Protein AF-A0A0C4ENL3-F1 (afdb_monomer_lite)

pLDDT: mean 85.15, std 11.52, range [49.56, 97.94]

InterPro domains:
  IPR012576 NADH dehydrogenase [ubiquinone] 1 beta subcomplex subunit 3 [PF08122] (10-58)
  IPR012576 NADH dehydrogenase [ubiquinone] 1 beta subcomplex subunit 3 [PTHR15082] (8-59)

Organism: Puccinia triticina (isolate 1-1 / race 1 (BBBD)) (NCBI:txid630390)

Structure (mmCIF, N/CA/C/O backbone):
data_AF-A0A0C4ENL3-F1
#
_entry.id   AF-A0A0C4ENL3-F1
#
loop_
_atom_site.group_PDB
_atom_site.id
_atom_site.type_symbol
_atom_site.label_atom_id
_atom_site.label_alt_id
_atom_site.label_comp_id
_atom_site.label_asym_id
_atom_site.label_entity_id
_atom_site.label_seq_id
_atom_site.pdbx_PDB_ins_code
_atom_site.Cartn_x
_atom_site.Cartn_y
_atom_site.Cartn_z
_atom_site.occupancy
_atom_site.B_iso_or_equiv
_atom_site.auth_seq_id
_atom_site.auth_comp_id
_atom_site.auth_asym_id
_atom_site.auth_atom_id
_atom_site.pdbx_PDB_model_num
ATOM 1 N N . MET A 1 1 ? 27.063 -16.706 -16.244 1.00 51.34 1 MET A N 1
ATOM 2 C CA . MET A 1 1 ? 27.962 -16.885 -17.402 1.00 51.34 1 MET A CA 1
ATOM 3 C C . MET A 1 1 ? 27.336 -17.978 -18.253 1.00 51.34 1 MET A C 1
ATOM 5 O O . MET A 1 1 ? 27.084 -19.039 -17.703 1.00 51.34 1 MET A O 1
ATOM 9 N N . GLY A 1 2 ? 26.933 -17.678 -19.492 1.00 62.28 2 GLY A N 1
ATOM 10 C CA . GLY A 1 2 ? 26.297 -18.660 -20.388 1.00 62.28 2 GLY A CA 1
ATOM 11 C C . GLY A 1 2 ? 27.287 -19.737 -20.837 1.00 62.28 2 GLY A C 1
ATOM 12 O O . GLY A 1 2 ? 28.496 -19.500 -20.803 1.00 62.28 2 GLY A O 1
ATOM 13 N N . ALA A 1 3 ? 26.782 -20.917 -21.199 1.00 68.00 3 ALA A N 1
ATOM 14 C CA . ALA A 1 3 ? 27.587 -22.061 -21.615 1.00 68.00 3 ALA A CA 1
ATOM 15 C C . ALA A 1 3 ? 28.426 -21.748 -22.878 1.00 68.00 3 ALA A C 1
ATOM 17 O O . ALA A 1 3 ? 28.000 -20.953 -23.718 1.00 68.00 3 ALA A O 1
ATOM 18 N N . PRO A 1 4 ? 29.615 -22.361 -23.044 1.00 71.50 4 PRO A N 1
ATOM 19 C CA . PRO A 1 4 ? 30.604 -21.959 -24.051 1.00 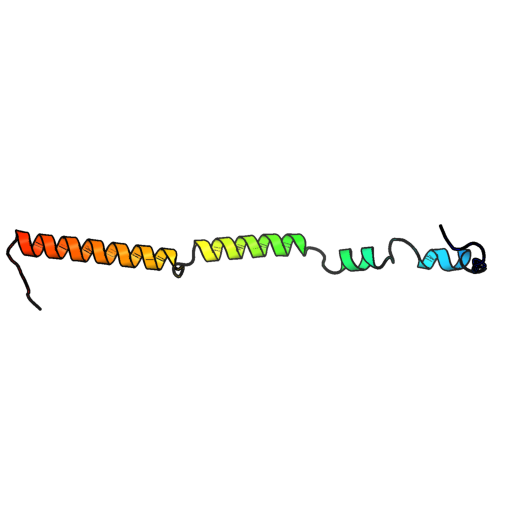71.50 4 PRO A CA 1
ATOM 20 C C . PRO A 1 4 ? 30.227 -22.227 -25.524 1.00 71.50 4 PRO A C 1
ATOM 22 O O . PRO A 1 4 ? 31.030 -21.913 -26.398 1.00 71.50 4 PRO A O 1
ATOM 25 N N . ASN A 1 5 ? 29.047 -22.781 -25.834 1.00 65.81 5 ASN A N 1
ATOM 26 C CA . ASN A 1 5 ? 28.660 -23.152 -27.204 1.00 65.81 5 ASN A CA 1
ATOM 27 C C . ASN A 1 5 ? 27.284 -22.637 -27.673 1.00 65.81 5 ASN A C 1
ATOM 29 O O . ASN A 1 5 ? 26.813 -23.052 -28.731 1.00 65.81 5 ASN A O 1
ATOM 33 N N . GLU A 1 6 ? 26.643 -21.721 -26.946 1.00 70.94 6 GLU A N 1
ATOM 34 C CA . GLU A 1 6 ? 25.392 -21.112 -27.405 1.00 70.94 6 GLU A CA 1
ATOM 35 C C . GLU A 1 6 ? 25.686 -19.949 -28.365 1.00 70.94 6 GLU A C 1
ATOM 37 O O . GLU A 1 6 ? 26.199 -18.897 -27.974 1.00 70.94 6 GLU A O 1
ATOM 42 N N . THR A 1 7 ? 25.354 -20.109 -29.648 1.00 71.81 7 THR A N 1
ATOM 43 C CA . THR A 1 7 ? 25.383 -18.998 -30.605 1.00 71.81 7 THR A CA 1
ATOM 44 C C . THR A 1 7 ? 24.322 -17.975 -30.206 1.00 71.81 7 THR A C 1
ATOM 46 O O . THR A 1 7 ? 23.125 -18.223 -30.355 1.00 71.81 7 THR A O 1
ATOM 49 N N . ILE A 1 8 ? 24.746 -16.814 -29.700 1.00 76.44 8 ILE A N 1
ATOM 50 C CA . ILE A 1 8 ? 23.841 -15.710 -29.368 1.00 76.44 8 ILE A CA 1
ATOM 51 C C . ILE A 1 8 ? 23.212 -15.200 -30.668 1.00 76.44 8 ILE A C 1
ATOM 53 O O . ILE A 1 8 ? 23.838 -14.450 -31.421 1.00 76.44 8 ILE A O 1
ATOM 57 N N . TYR A 1 9 ? 21.967 -15.595 -30.934 1.00 84.06 9 TYR A N 1
ATOM 58 C CA . TYR A 1 9 ? 21.197 -15.047 -32.045 1.00 84.06 9 TYR A CA 1
ATOM 59 C C . TYR A 1 9 ? 20.955 -13.551 -31.804 1.00 84.06 9 TYR A C 1
ATOM 61 O O . TYR A 1 9 ? 20.280 -13.154 -30.851 1.00 84.06 9 TYR A O 1
ATOM 69 N N . ARG A 1 10 ? 21.535 -12.706 -32.662 1.00 83.69 10 ARG A N 1
ATOM 70 C CA . ARG A 1 10 ? 21.293 -11.260 -32.670 1.00 83.69 10 ARG A CA 1
ATOM 71 C C . ARG A 1 10 ? 20.250 -10.948 -33.727 1.00 83.69 10 ARG A C 1
ATOM 73 O O . ARG A 1 10 ? 20.533 -11.026 -34.916 1.00 83.69 10 ARG A O 1
ATOM 80 N N . ASP A 1 11 ? 19.065 -10.563 -33.277 1.00 90.56 11 ASP A N 1
ATOM 81 C CA . ASP A 1 11 ? 18.001 -10.115 -34.167 1.00 90.56 11 ASP A CA 1
ATOM 82 C C . ASP A 1 11 ? 18.442 -8.861 -34.966 1.00 90.56 11 ASP A C 1
ATOM 84 O O . ASP A 1 11 ? 18.745 -7.826 -34.354 1.00 90.56 11 ASP A O 1
ATOM 88 N N . PRO A 1 12 ? 18.476 -8.916 -36.316 1.00 91.81 12 PRO A N 1
ATOM 89 C CA . PRO A 1 12 ? 18.885 -7.788 -37.157 1.00 91.81 12 PRO A CA 1
ATOM 90 C C . PRO A 1 12 ? 17.919 -6.595 -37.081 1.00 91.81 12 PRO A C 1
ATOM 92 O O . PRO A 1 12 ? 18.311 -5.467 -37.394 1.00 91.81 12 PRO A O 1
ATOM 95 N N . TRP A 1 13 ? 16.680 -6.803 -36.624 1.00 93.38 13 TRP A N 1
ATOM 96 C CA . TRP A 1 13 ? 15.664 -5.756 -36.497 1.00 93.38 13 TRP A CA 1
ATOM 97 C C . TRP A 1 13 ? 15.557 -5.172 -35.088 1.00 93.38 13 TRP A C 1
ATOM 99 O O . TRP A 1 13 ? 14.803 -4.217 -34.890 1.00 93.38 13 TRP A O 1
ATOM 109 N N . ALA A 1 14 ? 16.362 -5.637 -34.129 1.00 90.94 14 ALA A N 1
ATOM 110 C CA . ALA A 1 14 ? 16.279 -5.205 -32.733 1.00 90.94 14 ALA A CA 1
ATOM 111 C C . ALA A 1 14 ? 16.378 -3.677 -32.565 1.00 90.94 14 ALA A C 1
ATOM 113 O O . ALA A 1 14 ? 15.671 -3.093 -31.745 1.00 90.94 14 ALA A O 1
ATOM 114 N N . LYS A 1 15 ? 17.209 -3.003 -33.377 1.00 89.81 15 LYS A N 1
ATOM 115 C CA . LYS A 1 15 ? 17.313 -1.529 -33.389 1.00 89.81 15 LYS A CA 1
ATOM 116 C C . LYS A 1 15 ? 16.031 -0.857 -33.886 1.00 89.81 15 LYS A C 1
ATOM 118 O O . LYS A 1 15 ? 15.641 0.176 -33.353 1.00 89.81 15 LYS A O 1
ATOM 123 N N . ARG A 1 16 ? 15.369 -1.445 -34.887 1.00 91.69 16 ARG A N 1
ATOM 124 C CA . ARG A 1 16 ? 14.098 -0.953 -35.433 1.00 91.69 16 ARG A CA 1
ATOM 125 C C . ARG A 1 16 ? 12.948 -1.190 -34.458 1.00 91.69 16 ARG A C 1
ATOM 127 O O . ARG A 1 16 ? 12.069 -0.346 -34.370 1.00 91.69 16 ARG A O 1
ATOM 134 N N . GLU A 1 17 ? 12.945 -2.297 -33.722 1.00 92.44 17 GLU A N 1
ATOM 135 C CA . GLU A 1 17 ? 11.890 -2.607 -32.745 1.00 92.44 17 GLU A CA 1
ATOM 136 C C . GLU A 1 17 ? 12.122 -1.988 -31.359 1.00 92.44 17 GLU A C 1
ATOM 138 O O . GLU A 1 17 ? 11.250 -2.062 -30.490 1.00 92.44 17 GLU A O 1
ATOM 143 N N . ALA A 1 18 ? 13.268 -1.335 -31.147 1.00 91.50 18 ALA A N 1
ATOM 144 C CA . ALA A 1 18 ? 13.635 -0.741 -29.865 1.00 91.50 18 ALA A CA 1
ATOM 145 C C . ALA A 1 18 ? 12.594 0.271 -29.352 1.00 91.50 18 ALA A C 1
ATOM 147 O O . ALA A 1 18 ? 12.333 0.310 -28.150 1.00 91.50 18 ALA A O 1
ATOM 148 N N . TRP A 1 19 ? 11.937 1.029 -30.241 1.00 89.62 19 TRP A N 1
ATOM 149 C CA . TRP A 1 19 ? 10.913 2.009 -29.849 1.00 89.62 19 TRP A CA 1
ATOM 150 C 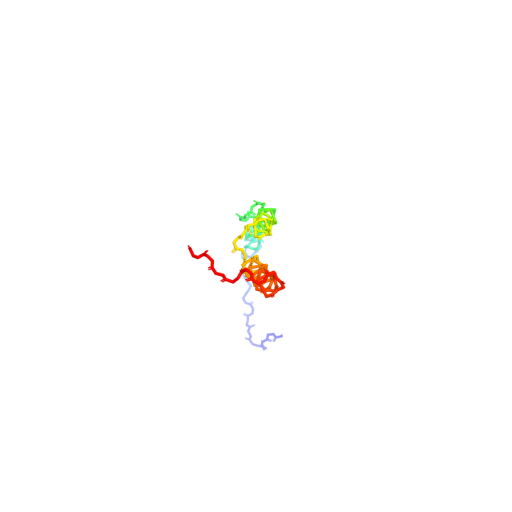C . TRP A 1 19 ? 9.689 1.367 -29.176 1.00 89.62 19 TRP A C 1
ATOM 152 O O . TRP A 1 19 ? 9.074 1.989 -28.313 1.00 89.62 19 TRP A O 1
ATOM 162 N N . ARG A 1 20 ? 9.345 0.110 -29.502 1.00 91.69 20 ARG A N 1
ATOM 163 C CA . ARG A 1 20 ? 8.230 -0.607 -28.850 1.00 91.69 20 ARG A CA 1
ATOM 164 C C . ARG A 1 20 ? 8.576 -1.037 -27.430 1.00 91.69 20 ARG A C 1
ATOM 166 O O . ARG A 1 20 ? 7.694 -1.179 -26.591 1.00 91.69 20 ARG A O 1
ATOM 173 N N . ARG A 1 21 ? 9.867 -1.223 -27.147 1.00 88.75 21 ARG A N 1
ATOM 174 C CA . ARG A 1 21 ? 10.393 -1.556 -25.816 1.00 88.75 21 ARG A CA 1
ATOM 175 C C . ARG A 1 21 ? 10.694 -0.308 -24.981 1.00 88.75 21 ARG A C 1
ATOM 177 O O . ARG A 1 21 ? 11.522 -0.357 -24.075 1.00 88.75 21 ARG A O 1
ATOM 184 N N . HIS A 1 22 ? 10.024 0.807 -25.268 1.00 91.75 22 HIS A N 1
ATOM 185 C CA . HIS A 1 22 ? 10.158 2.020 -24.475 1.00 91.75 22 HIS A CA 1
ATOM 186 C C . HIS A 1 22 ? 9.690 1.773 -23.025 1.00 91.75 22 HIS A C 1
ATOM 188 O O . HIS A 1 22 ? 8.668 1.110 -22.821 1.00 91.75 22 HIS A O 1
ATOM 194 N N . PRO A 1 23 ? 10.370 2.316 -21.996 1.00 90.56 23 PRO A N 1
ATOM 195 C CA . PRO A 1 23 ? 10.001 2.124 -20.587 1.00 90.56 23 PRO A CA 1
ATOM 196 C C . PRO A 1 23 ? 8.563 2.554 -20.249 1.00 90.56 23 PRO A C 1
ATOM 198 O O . PRO A 1 23 ? 7.963 2.013 -19.320 1.00 90.56 23 PRO A O 1
ATOM 201 N N . VAL A 1 24 ? 7.982 3.467 -21.032 1.00 90.56 24 VAL A N 1
ATOM 202 C CA . VAL A 1 24 ? 6.564 3.867 -20.924 1.00 90.56 24 VAL A CA 1
ATOM 203 C C . VAL A 1 24 ? 5.615 2.694 -21.199 1.00 90.56 24 VAL A C 1
ATOM 205 O O . VAL A 1 24 ? 4.615 2.547 -20.505 1.00 90.56 24 VAL A O 1
ATOM 208 N N . PHE A 1 25 ? 5.952 1.816 -22.146 1.00 91.88 25 PHE A N 1
ATOM 209 C CA . PHE A 1 25 ? 5.158 0.632 -22.500 1.00 91.88 25 PHE A CA 1
ATOM 210 C C . PHE A 1 25 ? 5.592 -0.628 -21.743 1.00 91.88 25 PHE A C 1
ATOM 212 O O . PHE A 1 25 ? 5.131 -1.730 -22.033 1.00 91.88 25 PHE A O 1
ATOM 219 N N . SER A 1 26 ? 6.488 -0.496 -20.762 1.00 91.56 26 SER A N 1
ATOM 220 C CA . SER A 1 26 ? 6.888 -1.627 -19.933 1.00 91.56 26 SER A CA 1
ATOM 221 C C . SER A 1 26 ? 5.703 -2.137 -19.117 1.00 91.56 26 SER A C 1
ATOM 223 O O . SER A 1 26 ? 4.986 -1.355 -18.490 1.00 91.56 26 SER A O 1
ATOM 225 N N . ARG A 1 27 ? 5.566 -3.464 -19.024 1.00 91.50 27 ARG A N 1
ATOM 226 C CA . ARG A 1 27 ? 4.547 -4.136 -18.199 1.00 91.50 27 ARG A CA 1
ATOM 227 C C . ARG A 1 27 ? 4.515 -3.603 -16.764 1.00 91.50 27 ARG A C 1
ATOM 229 O O . ARG A 1 27 ? 3.454 -3.464 -16.169 1.00 91.50 27 ARG A O 1
ATOM 236 N N . ARG A 1 28 ? 5.684 -3.265 -16.210 1.00 91.81 28 ARG A N 1
ATOM 237 C CA . ARG A 1 28 ? 5.796 -2.703 -14.854 1.00 91.81 28 ARG A CA 1
ATOM 238 C C . ARG A 1 28 ? 5.135 -1.327 -14.746 1.00 91.81 28 ARG A C 1
ATOM 240 O O . ARG A 1 28 ? 4.480 -1.056 -13.749 1.00 91.81 28 ARG A O 1
ATOM 247 N N . THR A 1 29 ? 5.306 -0.477 -15.753 1.00 91.69 29 THR A N 1
ATOM 248 C CA . THR A 1 29 ? 4.707 0.864 -15.809 1.00 91.69 29 THR A CA 1
ATOM 249 C C . THR A 1 29 ? 3.192 0.768 -15.969 1.00 91.69 29 THR A C 1
ATOM 251 O O . THR A 1 29 ? 2.460 1.455 -15.266 1.00 91.69 29 THR A O 1
ATOM 254 N N . GLN A 1 30 ? 2.718 -0.155 -16.811 1.00 92.31 30 GLN A N 1
ATOM 255 C CA . GLN A 1 30 ? 1.288 -0.418 -16.986 1.00 92.31 30 GLN A CA 1
ATOM 256 C C . GLN A 1 30 ? 0.621 -0.877 -15.678 1.00 92.31 30 GLN A C 1
ATOM 258 O O . GLN A 1 30 ? -0.409 -0.329 -15.308 1.00 92.31 30 GLN A O 1
ATOM 263 N N . ILE A 1 31 ? 1.237 -1.809 -14.934 1.00 92.94 31 ILE A N 1
ATOM 264 C CA . ILE A 1 31 ? 0.705 -2.290 -13.643 1.00 92.94 31 ILE A CA 1
ATOM 265 C C . ILE A 1 31 ? 0.645 -1.163 -12.604 1.00 92.94 31 ILE A C 1
ATOM 267 O O . ILE A 1 31 ? -0.355 -1.025 -11.905 1.00 92.94 31 ILE A O 1
ATOM 271 N N . LYS A 1 32 ? 1.691 -0.334 -12.513 1.00 90.06 32 LYS A N 1
ATOM 272 C CA . LYS A 1 32 ? 1.724 0.799 -11.572 1.00 90.06 32 LYS A CA 1
ATOM 273 C C . LYS A 1 32 ? 0.632 1.831 -11.859 1.00 90.06 32 LYS A C 1
ATOM 275 O O . LYS A 1 32 ? 0.089 2.409 -10.926 1.00 90.06 32 LYS A O 1
ATOM 280 N N . ASN A 1 33 ? 0.300 2.029 -13.131 1.00 91.56 33 ASN A N 1
ATOM 281 C CA . ASN A 1 33 ? -0.688 3.015 -13.561 1.00 91.56 33 ASN A CA 1
ATOM 282 C C . ASN A 1 33 ? -2.115 2.450 -13.649 1.00 91.56 33 ASN A C 1
ATOM 284 O O . ASN A 1 33 ? -3.034 3.190 -13.982 1.00 91.56 33 ASN A O 1
ATOM 288 N N . MET A 1 34 ? -2.315 1.161 -13.359 1.00 93.31 34 MET A N 1
ATOM 289 C CA . MET A 1 34 ? -3.613 0.495 -13.496 1.00 93.31 34 MET A CA 1
ATOM 290 C C . MET A 1 34 ? -4.651 1.007 -12.487 1.00 93.31 34 MET A C 1
ATOM 292 O O . MET A 1 34 ? -5.838 1.027 -12.795 1.00 93.31 34 MET A O 1
ATOM 296 N N . PHE A 1 35 ? -4.208 1.460 -11.308 1.00 93.19 35 PHE A N 1
ATOM 297 C CA . PHE A 1 35 ? -5.085 2.001 -10.269 1.00 93.19 35 PHE A CA 1
ATOM 298 C C . PHE A 1 35 ? -4.573 3.345 -9.736 1.00 93.19 35 PHE A C 1
ATOM 300 O O . PHE A 1 35 ? -3.927 3.398 -8.679 1.00 93.19 35 PHE A O 1
ATOM 307 N N . PRO A 1 36 ? -4.849 4.452 -10.448 1.00 90.38 36 PRO A N 1
ATOM 308 C CA . PRO A 1 36 ? -4.515 5.775 -9.945 1.00 90.38 36 PRO A CA 1
ATOM 309 C C . PRO A 1 36 ? -5.255 6.016 -8.621 1.00 90.38 36 PRO A C 1
ATOM 311 O O . PRO A 1 36 ? -6.468 5.853 -8.532 1.00 90.38 36 PRO A O 1
ATOM 314 N N . GLY A 1 37 ? -4.513 6.364 -7.568 1.00 92.25 37 GLY A N 1
ATOM 315 C CA . GLY A 1 37 ? -5.090 6.656 -6.250 1.00 92.25 37 GLY A CA 1
ATOM 316 C C . GLY A 1 37 ? -5.376 5.443 -5.356 1.00 92.25 37 GLY A C 1
ATOM 317 O O . GLY A 1 37 ? -5.867 5.640 -4.246 1.00 92.25 37 GLY A O 1
ATOM 318 N N . PHE A 1 38 ? -5.016 4.214 -5.754 1.00 95.25 38 PHE A N 1
ATOM 319 C CA . PHE A 1 38 ? -5.228 3.019 -4.917 1.00 95.25 38 PHE A CA 1
ATOM 320 C C . PHE A 1 38 ? -4.599 3.131 -3.524 1.00 95.25 38 PHE A C 1
ATOM 322 O O . PHE A 1 38 ? -5.217 2.748 -2.538 1.00 95.25 38 PHE A O 1
ATOM 329 N N . GLY A 1 39 ? -3.398 3.710 -3.421 1.00 94.50 39 GLY A N 1
ATOM 330 C CA . GLY A 1 39 ? -2.739 3.909 -2.127 1.00 94.50 39 GLY A CA 1
ATOM 331 C C . GLY A 1 39 ? -3.526 4.829 -1.188 1.00 94.50 39 GLY A C 1
ATOM 332 O O . GLY A 1 39 ? -3.659 4.529 -0.006 1.00 94.50 39 GLY A O 1
ATOM 333 N N . LEU A 1 40 ? -4.106 5.911 -1.715 1.00 96.50 40 LEU A N 1
ATOM 334 C CA . LEU A 1 40 ? -4.938 6.828 -0.929 1.00 96.50 40 LEU A CA 1
ATOM 335 C C . LEU A 1 40 ? -6.250 6.167 -0.513 1.00 96.50 40 LEU A C 1
ATOM 337 O O . LEU A 1 40 ? -6.639 6.265 0.648 1.00 96.50 40 LEU A O 1
ATOM 341 N N . ALA A 1 41 ? -6.902 5.463 -1.441 1.00 96.56 41 ALA A N 1
ATOM 342 C CA . ALA A 1 41 ? -8.127 4.726 -1.1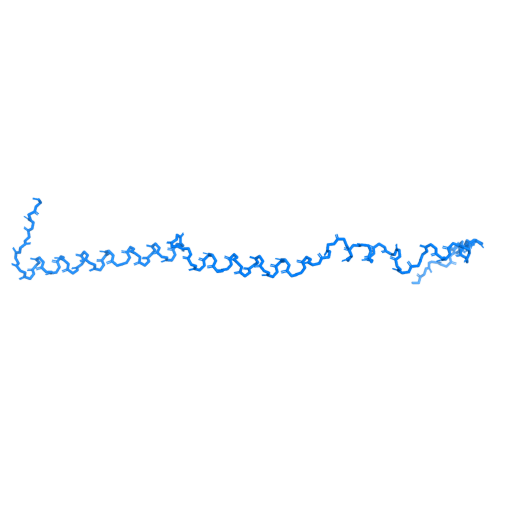56 1.00 96.56 41 ALA A CA 1
ATOM 343 C C . ALA A 1 41 ? -7.902 3.664 -0.070 1.00 96.56 41 ALA A C 1
ATOM 345 O O . ALA A 1 41 ? -8.709 3.552 0.848 1.00 96.56 41 ALA A O 1
ATOM 346 N N . LEU A 1 42 ? -6.782 2.936 -0.129 1.00 97.44 42 LEU A N 1
ATOM 347 C CA . LEU A 1 42 ? -6.426 1.929 0.867 1.00 97.44 42 LEU A CA 1
ATOM 348 C C . LEU A 1 42 ? -6.238 2.545 2.258 1.00 97.44 42 LEU A C 1
ATOM 350 O O . LEU A 1 42 ? -6.768 2.020 3.237 1.00 97.44 42 LEU A O 1
ATOM 354 N N . ILE A 1 43 ? -5.529 3.674 2.344 1.00 97.88 43 ILE A N 1
ATOM 355 C CA . ILE A 1 43 ? -5.319 4.389 3.609 1.00 97.88 43 ILE A CA 1
ATOM 356 C C . ILE A 1 43 ? -6.656 4.887 4.165 1.00 97.88 43 ILE A C 1
ATOM 358 O O . ILE A 1 43 ? -6.988 4.572 5.306 1.00 97.88 43 ILE A O 1
ATOM 362 N N . ALA A 1 44 ? -7.451 5.595 3.362 1.00 97.94 44 ALA A N 1
ATOM 363 C CA . ALA A 1 44 ? -8.754 6.108 3.782 1.00 97.94 44 ALA A CA 1
ATOM 364 C C . ALA A 1 44 ? -9.693 4.985 4.251 1.00 97.94 44 ALA A C 1
ATOM 366 O O . ALA A 1 44 ? -10.301 5.088 5.316 1.00 97.94 44 ALA A O 1
ATOM 367 N N . PHE A 1 45 ? -9.753 3.887 3.496 1.00 97.06 45 PHE A N 1
ATOM 368 C CA . PHE A 1 45 ? -10.550 2.719 3.850 1.00 97.06 45 PHE A CA 1
ATOM 369 C C . PHE A 1 45 ? -10.086 2.091 5.167 1.00 97.06 45 PHE A C 1
ATOM 371 O O . PHE A 1 45 ? -10.906 1.854 6.049 1.00 97.06 45 PHE A O 1
ATOM 378 N N . SER A 1 46 ? -8.779 1.876 5.348 1.00 97.75 46 SER A N 1
ATOM 379 C CA . SER A 1 46 ? -8.248 1.323 6.602 1.00 97.75 46 SER A CA 1
ATOM 380 C C . SER A 1 46 ? -8.522 2.224 7.809 1.00 97.75 46 SER A C 1
ATOM 382 O O . SER A 1 46 ? -8.890 1.722 8.868 1.00 97.75 46 SER A O 1
ATOM 384 N N . GLY A 1 47 ? -8.409 3.547 7.644 1.00 97.69 47 GLY A N 1
ATOM 385 C CA . GLY A 1 47 ? -8.719 4.516 8.692 1.00 97.69 47 GLY A CA 1
ATOM 386 C C . GLY A 1 47 ? -10.195 4.483 9.074 1.00 97.69 47 GLY A C 1
ATOM 387 O O . GLY A 1 47 ? -10.519 4.456 10.259 1.00 97.69 47 GLY A O 1
ATOM 388 N N . TYR A 1 48 ? -11.081 4.401 8.080 1.00 95.44 48 TYR A N 1
ATOM 389 C CA . TYR A 1 48 ? -12.513 4.239 8.311 1.00 95.44 48 TYR A CA 1
ATOM 390 C C . TYR A 1 48 ? -12.829 2.931 9.042 1.00 95.44 48 TYR A C 1
ATOM 392 O O . TYR A 1 48 ? -13.507 2.959 10.061 1.00 95.44 48 TYR A O 1
ATOM 400 N N . VAL A 1 49 ? -12.287 1.798 8.583 1.00 95.19 49 VAL A N 1
ATOM 401 C CA . VAL A 1 49 ? -12.503 0.492 9.226 1.00 95.19 49 VAL A CA 1
ATOM 402 C C . VAL A 1 49 ? -11.972 0.484 10.660 1.00 95.19 49 VAL A C 1
ATOM 404 O O . VAL A 1 49 ? -12.626 -0.063 11.545 1.00 95.19 49 VAL A O 1
ATOM 407 N N . ALA A 1 50 ? -10.810 1.084 10.924 1.00 93.19 50 ALA A N 1
ATOM 408 C CA . ALA A 1 50 ? -10.279 1.196 12.280 1.00 93.19 50 ALA A CA 1
ATOM 409 C C . ALA A 1 50 ? -11.195 2.049 13.169 1.00 93.19 50 ALA A C 1
ATOM 411 O O . ALA A 1 50 ? -11.541 1.628 14.271 1.00 93.19 50 ALA A O 1
ATOM 412 N N . TRP A 1 51 ? -11.637 3.207 12.675 1.00 92.44 51 TRP A N 1
ATOM 413 C CA . TRP A 1 51 ? -12.571 4.075 13.390 1.00 92.44 51 TRP A CA 1
ATOM 414 C C . TRP A 1 51 ? -13.899 3.376 13.693 1.00 92.44 51 TRP A C 1
ATOM 416 O O . TRP A 1 51 ? -14.388 3.446 14.820 1.00 92.44 51 TRP A O 1
ATOM 426 N N . ASP A 1 52 ? -14.456 2.678 12.707 1.00 85.50 52 ASP A N 1
ATOM 427 C CA . ASP A 1 52 ? -15.715 1.951 12.829 1.00 85.50 52 ASP A CA 1
ATOM 428 C C . ASP A 1 52 ? -15.591 0.796 13.831 1.00 85.50 52 ASP A C 1
ATOM 430 O O . ASP A 1 52 ? -16.416 0.666 14.728 1.00 85.50 52 ASP A O 1
ATOM 434 N N . ASN A 1 53 ? -14.500 0.025 13.793 1.00 82.50 53 ASN A N 1
ATOM 435 C CA . ASN A 1 53 ? -14.264 -1.041 14.772 1.00 82.50 53 ASN A CA 1
ATOM 436 C C . ASN A 1 53 ? -14.047 -0.520 16.199 1.00 82.50 53 ASN A C 1
ATOM 438 O O . ASN A 1 53 ? -14.471 -1.177 17.149 1.00 82.50 53 ASN A O 1
ATOM 442 N N . LEU A 1 54 ? -13.394 0.635 16.370 1.00 80.19 54 LEU A N 1
ATOM 443 C CA . LEU A 1 54 ? -13.218 1.251 17.690 1.00 80.19 54 LEU A CA 1
ATOM 444 C C . LEU A 1 54 ? -14.521 1.863 18.218 1.00 80.19 54 LEU A C 1
ATOM 446 O O . LEU A 1 54 ? -14.780 1.811 19.418 1.00 80.19 54 LEU A O 1
ATOM 450 N N . SER A 1 55 ? -15.330 2.441 17.334 1.00 74.75 55 SER A N 1
ATOM 451 C CA . SER A 1 55 ? -16.587 3.101 17.700 1.00 74.75 55 SER A CA 1
ATOM 452 C C . SER A 1 55 ? -17.756 2.121 17.815 1.00 74.75 55 SER A C 1
ATOM 454 O O . SER A 1 55 ? -18.766 2.441 18.443 1.00 74.75 55 SER A O 1
ATOM 456 N N . SER A 1 56 ? -17.646 0.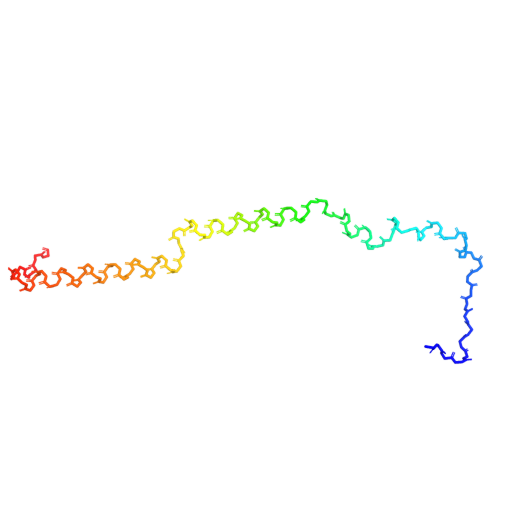931 17.219 1.00 68.12 56 SER A N 1
ATOM 457 C CA . SER A 1 56 ? -18.720 -0.054 17.204 1.00 68.12 56 SER A CA 1
ATOM 458 C C . SER A 1 56 ? -18.909 -0.688 18.591 1.00 68.12 56 SER A C 1
ATOM 460 O O . SER A 1 56 ? -17.993 -1.313 19.133 1.00 68.12 56 SER A O 1
ATOM 462 N N . PRO A 1 57 ? -20.118 -0.601 19.178 1.00 62.91 57 PRO A N 1
ATOM 463 C CA . PRO A 1 57 ? -20.412 -1.122 20.514 1.00 62.91 57 PRO A CA 1
ATOM 464 C C . PRO A 1 57 ? -20.443 -2.659 20.596 1.00 62.91 57 PRO A C 1
ATOM 466 O O . PRO A 1 57 ? -20.697 -3.203 21.670 1.00 62.91 57 PRO A O 1
ATOM 469 N N . ASN A 1 58 ? -20.204 -3.366 19.487 1.00 63.69 58 ASN A N 1
ATOM 470 C CA . ASN A 1 58 ? -20.361 -4.817 19.369 1.00 63.69 58 ASN A CA 1
ATOM 471 C C . ASN A 1 58 ? -19.020 -5.578 19.339 1.00 63.69 58 ASN A C 1
ATOM 473 O O . ASN A 1 58 ? -18.901 -6.641 18.729 1.00 63.69 58 ASN A O 1
ATOM 477 N N . SER A 1 59 ? -17.989 -5.033 19.986 1.00 67.75 59 SER A N 1
ATOM 478 C CA . SER A 1 59 ? -16.704 -5.708 20.177 1.00 67.75 59 SER A CA 1
ATOM 479 C C . SER A 1 59 ? -16.750 -6.656 21.386 1.00 67.75 59 SER A C 1
ATOM 481 O O . SER A 1 59 ? -17.437 -6.406 22.379 1.00 67.75 59 SER A O 1
ATOM 483 N N . LYS A 1 60 ? -16.017 -7.778 21.315 1.00 72.31 60 LYS A N 1
ATOM 484 C CA . LYS A 1 60 ? -15.974 -8.790 22.393 1.00 72.31 60 LYS A CA 1
ATOM 485 C C . LYS A 1 60 ? -15.527 -8.192 23.734 1.00 72.31 60 LYS A C 1
ATOM 487 O O . LYS A 1 60 ? -16.075 -8.549 24.768 1.00 72.31 60 LYS A O 1
ATOM 492 N N . THR A 1 61 ? -14.623 -7.216 23.692 1.00 76.25 61 THR A N 1
ATOM 493 C CA . THR A 1 61 ? -14.171 -6.423 24.843 1.00 76.25 61 THR A CA 1
ATOM 494 C C . THR A 1 61 ? -15.309 -5.653 25.513 1.00 76.25 61 THR A C 1
ATOM 496 O O . THR A 1 61 ? -15.431 -5.692 26.733 1.00 76.25 61 THR A O 1
ATOM 499 N N . ILE A 1 62 ? -16.193 -4.996 24.753 1.00 77.25 62 ILE A N 1
ATOM 500 C CA . ILE A 1 62 ? -17.360 -4.298 25.324 1.00 77.25 62 ILE A CA 1
ATOM 501 C C . ILE A 1 62 ? -18.339 -5.291 25.960 1.00 77.25 62 ILE A C 1
ATOM 503 O O . ILE A 1 62 ? -18.937 -4.990 26.994 1.00 77.25 62 ILE A O 1
ATOM 507 N N . GLN A 1 63 ? -18.485 -6.488 25.386 1.00 83.31 63 GLN A N 1
ATOM 508 C CA . GLN A 1 63 ? -19.318 -7.531 25.986 1.00 83.31 63 GLN A CA 1
ATOM 509 C C . GLN A 1 63 ? -18.737 -8.069 27.301 1.00 83.31 63 GLN A C 1
ATOM 511 O O . GLN A 1 63 ? -19.489 -8.279 28.252 1.00 83.31 63 GLN A O 1
ATOM 516 N N . GLU A 1 64 ? -17.419 -8.256 27.385 1.00 87.44 64 GLU A N 1
ATOM 517 C CA . GLU A 1 64 ? -16.737 -8.663 28.622 1.00 87.44 64 GLU A CA 1
ATOM 518 C C . GLU A 1 64 ? -16.873 -7.602 29.721 1.00 87.44 64 GLU A C 1
ATOM 520 O O . GLU A 1 64 ? -17.263 -7.929 30.843 1.00 87.44 64 GLU A O 1
ATOM 525 N N . LEU A 1 65 ? -16.667 -6.325 29.382 1.00 88.44 65 LEU A N 1
ATOM 526 C CA . LEU A 1 65 ? -16.839 -5.203 30.311 1.00 88.44 65 LEU A CA 1
ATOM 527 C C . LEU A 1 65 ? -18.275 -5.111 30.850 1.00 88.44 65 LEU A C 1
ATOM 529 O O . LEU A 1 65 ? -18.479 -4.890 32.045 1.00 88.44 65 LEU A O 1
ATOM 533 N N . ARG A 1 66 ? -19.283 -5.317 29.987 1.00 88.81 66 ARG A N 1
ATOM 534 C CA . ARG A 1 66 ? -20.698 -5.352 30.397 1.00 88.81 66 ARG A CA 1
ATOM 535 C C . ARG A 1 66 ? -20.967 -6.494 31.373 1.00 88.81 66 ARG A C 1
ATOM 537 O O . ARG A 1 66 ? -21.508 -6.235 32.447 1.00 88.81 66 ARG A O 1
ATOM 544 N N . LYS A 1 67 ? -20.526 -7.716 31.056 1.00 92.12 67 LYS A N 1
ATOM 545 C CA . LYS A 1 67 ? -20.682 -8.877 31.950 1.00 92.12 67 LYS A CA 1
ATOM 546 C C . LYS A 1 67 ? -20.020 -8.653 33.310 1.00 92.12 67 LYS A C 1
ATOM 548 O O . LYS A 1 67 ? -20.656 -8.896 34.329 1.00 92.12 67 LYS A O 1
ATOM 553 N N . GLN A 1 68 ? -18.798 -8.113 33.343 1.00 94.94 68 GLN A N 1
ATOM 554 C CA . GLN A 1 68 ? -18.139 -7.763 34.606 1.00 94.94 68 GLN A CA 1
ATOM 555 C C . GLN A 1 68 ? -18.942 -6.733 35.408 1.00 94.94 68 GLN A C 1
ATOM 557 O O . GLN A 1 68 ? -19.088 -6.884 36.619 1.00 94.94 68 GLN A O 1
ATOM 562 N N . SER A 1 69 ? -19.488 -5.697 34.760 1.00 92.12 69 SER A N 1
ATOM 563 C CA . SER A 1 69 ? -20.313 -4.700 35.456 1.00 92.12 69 SER A CA 1
ATOM 564 C C . SER A 1 69 ? -21.580 -5.313 36.068 1.00 92.12 69 SER A C 1
ATOM 566 O O . SER A 1 69 ? -21.937 -4.971 37.194 1.00 92.12 69 SER A O 1
ATOM 568 N N . GLU A 1 70 ? -22.214 -6.270 35.383 1.00 94.38 70 GLU A N 1
ATOM 569 C CA . GLU A 1 70 ? -23.391 -6.991 35.881 1.00 94.38 70 GLU A CA 1
ATOM 570 C C . GLU A 1 70 ? -23.061 -7.880 37.086 1.00 94.38 70 GLU A C 1
ATOM 572 O O . GLU A 1 70 ? -23.825 -7.913 38.052 1.00 94.38 70 GLU A O 1
ATOM 577 N N . GLU A 1 71 ? -21.924 -8.581 37.066 1.00 95.06 71 GLU A N 1
ATOM 578 C CA . GLU A 1 71 ? -21.453 -9.377 38.207 1.00 95.06 71 GLU A CA 1
ATOM 579 C C . GLU A 1 71 ? -21.174 -8.499 39.429 1.00 95.06 71 GLU A C 1
ATOM 581 O O . GLU A 1 71 ? -21.573 -8.843 40.543 1.00 95.06 71 GLU A O 1
ATOM 586 N N . GLN A 1 72 ? -20.553 -7.336 39.220 1.00 92.62 72 GLN A N 1
ATOM 587 C CA . GLN A 1 72 ? -20.302 -6.368 40.288 1.00 92.62 72 GLN A CA 1
ATOM 588 C C . GLN A 1 72 ? -21.610 -5.831 40.880 1.00 92.62 72 GLN A C 1
ATOM 590 O O . GLN A 1 72 ? -21.733 -5.741 42.101 1.00 92.62 72 GLN A O 1
ATOM 595 N N . ILE A 1 73 ? -22.605 -5.512 40.046 1.00 92.38 73 ILE A N 1
ATOM 596 C CA . ILE A 1 73 ? -23.924 -5.058 40.514 1.00 92.38 73 ILE A CA 1
ATOM 597 C C . ILE A 1 73 ? -24.600 -6.156 41.340 1.00 92.38 73 ILE A C 1
ATOM 599 O O . ILE A 1 73 ? -24.976 -5.908 42.484 1.00 92.38 73 ILE A O 1
ATOM 603 N N . LYS A 1 74 ? -24.651 -7.392 40.828 1.00 90.50 74 LYS A N 1
ATOM 604 C CA . LYS A 1 74 ? -25.227 -8.537 41.554 1.00 90.50 74 LYS A CA 1
ATOM 605 C C . LYS A 1 74 ? -24.528 -8.796 42.883 1.00 90.50 74 LYS A C 1
ATOM 607 O O . LYS A 1 74 ? -25.190 -9.100 43.873 1.00 90.50 74 LYS A O 1
ATOM 612 N N . HIS A 1 75 ? -23.201 -8.681 42.918 1.00 93.38 75 HIS A N 1
ATOM 613 C CA . HIS A 1 75 ? -22.447 -8.854 44.152 1.00 93.38 75 HIS A CA 1
ATOM 614 C C . HIS A 1 75 ? -22.812 -7.779 45.180 1.00 93.38 75 HIS A C 1
ATOM 616 O O . HIS A 1 75 ? -23.081 -8.107 46.334 1.00 93.38 75 HIS A O 1
ATOM 622 N N . LYS A 1 76 ? -22.896 -6.511 44.762 1.00 88.12 76 LYS A N 1
ATOM 623 C CA . LYS A 1 76 ? -23.307 -5.409 45.640 1.00 88.12 76 LYS A CA 1
ATOM 624 C C . LYS A 1 76 ? -24.741 -5.579 46.133 1.00 88.12 76 LYS A C 1
ATOM 626 O O . LYS A 1 76 ? -24.964 -5.403 47.322 1.00 88.12 76 LYS A O 1
ATOM 631 N N . ASP A 1 77 ? -25.677 -5.976 45.279 1.00 87.56 77 ASP A N 1
ATOM 632 C CA . ASP A 1 77 ? -27.072 -6.216 45.673 1.00 87.56 77 ASP A CA 1
ATOM 633 C C . ASP A 1 77 ? -27.195 -7.397 46.643 1.00 87.56 77 ASP A C 1
ATOM 635 O O . ASP A 1 77 ? -27.935 -7.324 47.621 1.00 87.56 77 ASP A O 1
ATOM 639 N N . SER A 1 78 ? -26.413 -8.460 46.435 1.00 87.00 78 SER A N 1
ATOM 640 C CA . SER A 1 78 ? -26.304 -9.584 47.372 1.00 87.00 78 SER A CA 1
ATOM 641 C C . SER A 1 78 ? -25.766 -9.143 48.735 1.00 87.00 78 SER A C 1
ATOM 643 O O . SER A 1 78 ? -26.330 -9.521 49.764 1.00 87.00 78 SER A O 1
ATOM 645 N N . LEU A 1 79 ? -24.711 -8.322 48.756 1.00 87.25 79 LEU A N 1
ATOM 646 C CA . LEU A 1 79 ? -24.158 -7.759 49.988 1.00 87.25 79 LEU A CA 1
ATOM 647 C C . LEU A 1 79 ? -25.158 -6.827 50.674 1.00 87.25 79 LEU A C 1
ATOM 649 O O . LEU A 1 79 ? -25.338 -6.908 51.886 1.00 87.25 79 LEU A O 1
ATOM 653 N N . LEU A 1 80 ? -25.834 -5.968 49.911 1.00 86.94 80 LEU A N 1
ATOM 654 C CA . LEU A 1 80 ? -26.864 -5.066 50.420 1.00 86.94 80 LEU A CA 1
ATOM 655 C C . LEU A 1 80 ? -28.043 -5.850 51.000 1.00 86.94 80 LEU A C 1
ATOM 657 O O . LEU A 1 80 ? -28.501 -5.521 52.090 1.00 86.94 80 LEU A O 1
ATOM 661 N N . GLY A 1 81 ? -28.500 -6.909 50.334 1.00 85.31 81 GLY A N 1
ATOM 662 C CA . GLY A 1 81 ? -29.544 -7.797 50.847 1.00 85.31 81 GLY A CA 1
ATOM 663 C C . GLY A 1 81 ? -29.125 -8.502 52.138 1.00 85.31 81 GLY A C 1
ATOM 664 O O . GLY A 1 81 ? -29.918 -8.582 53.075 1.00 85.31 81 GLY A O 1
ATOM 665 N N . TRP A 1 82 ? -27.863 -8.935 52.230 1.00 83.38 82 TRP A N 1
ATOM 666 C CA . TRP A 1 82 ? -27.310 -9.535 53.447 1.00 83.38 82 TRP A CA 1
ATOM 667 C C . TRP A 1 82 ? -27.189 -8.527 54.604 1.00 83.38 82 TRP A C 1
ATOM 669 O O . TRP A 1 82 ? -27.543 -8.856 55.732 1.00 83.38 82 TRP A O 1
ATOM 679 N N . VAL A 1 83 ? -26.757 -7.289 54.334 1.00 85.25 83 VAL A N 1
ATOM 680 C CA . VAL A 1 83 ? -26.635 -6.222 55.348 1.00 85.25 83 VAL A CA 1
ATOM 681 C C . VAL A 1 83 ? -28.000 -5.728 55.827 1.00 85.25 83 VAL A C 1
ATOM 683 O O . VAL A 1 83 ? -28.189 -5.471 57.012 1.00 85.25 83 VAL A O 1
ATOM 686 N N . THR A 1 84 ? -28.953 -5.565 54.912 1.00 83.00 84 THR A N 1
ATOM 687 C CA . THR A 1 84 ? -30.264 -4.971 55.218 1.00 83.00 84 THR A CA 1
ATOM 688 C C . THR A 1 84 ? -31.304 -6.001 55.660 1.00 83.00 84 THR A C 1
ATOM 690 O O . THR A 1 84 ? -32.400 -5.619 56.061 1.00 83.00 84 THR A O 1
ATOM 693 N N . GLY A 1 85 ? -30.993 -7.303 55.585 1.00 72.94 85 GLY A N 1
ATOM 694 C CA . GLY A 1 85 ? -31.943 -8.386 55.864 1.00 72.94 85 GLY A CA 1
ATOM 695 C C . GLY A 1 85 ? -33.108 -8.455 54.868 1.00 72.94 85 GLY A C 1
ATOM 696 O O . GLY A 1 85 ? -34.070 -9.188 55.089 1.00 72.94 85 GLY A O 1
ATOM 697 N N . GLN A 1 86 ? -33.039 -7.697 53.770 1.00 66.88 86 GLN A N 1
ATOM 698 C CA . GLN A 1 86 ? -34.098 -7.563 52.775 1.00 66.88 86 GLN A CA 1
ATOM 699 C C . GLN A 1 86 ? -33.885 -8.584 51.646 1.00 66.88 86 GLN A C 1
ATOM 701 O O . GLN A 1 86 ? -33.613 -8.236 50.499 1.00 66.88 86 GLN 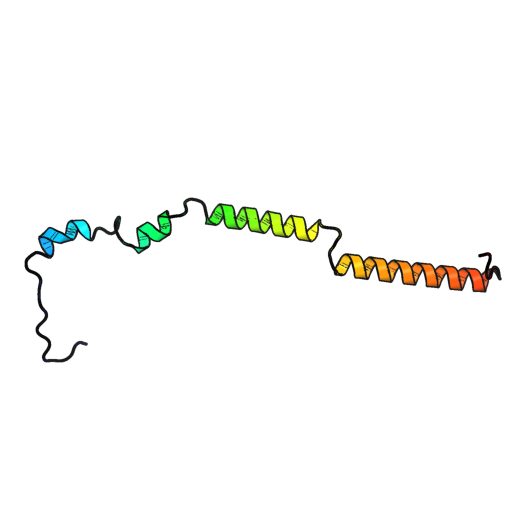A O 1
ATOM 706 N N . GLY A 1 87 ? -33.938 -9.869 52.000 1.00 62.31 87 GLY A N 1
ATOM 707 C CA . GLY A 1 87 ? -33.778 -10.985 51.069 1.00 62.31 87 GLY A CA 1
ATOM 708 C C . GLY A 1 87 ? -35.105 -11.425 50.447 1.00 62.31 87 GLY A C 1
ATOM 709 O O . GLY A 1 87 ? -35.881 -12.112 51.098 1.00 62.31 87 GLY A O 1
ATOM 710 N N . ASP A 1 88 ? -35.285 -11.072 49.173 1.00 64.88 88 ASP A N 1
ATOM 711 C CA . ASP A 1 88 ? -36.259 -11.598 48.198 1.00 64.88 88 ASP A CA 1
ATOM 712 C C . ASP A 1 88 ? -37.719 -11.090 48.298 1.00 64.88 88 ASP A C 1
ATOM 714 O O . ASP A 1 88 ? -38.569 -11.628 49.007 1.00 64.88 88 ASP A O 1
ATOM 718 N N . LYS A 1 89 ? -38.030 -10.060 47.496 1.00 56.59 89 LYS A N 1
ATOM 719 C CA . LYS A 1 89 ? -39.375 -9.839 46.943 1.00 56.59 89 LYS A CA 1
ATOM 720 C C . LYS A 1 89 ? -39.253 -10.021 45.431 1.00 56.59 89 LYS A C 1
ATOM 722 O O . LYS A 1 89 ? -38.752 -9.123 44.755 1.00 56.59 89 LYS A O 1
ATOM 727 N N . LYS A 1 90 ? -39.630 -11.203 44.946 1.00 49.56 90 LYS A N 1
ATOM 728 C CA . LYS A 1 90 ? -39.877 -11.450 43.521 1.00 49.56 90 LYS A CA 1
ATOM 729 C C . LYS A 1 90 ? -41.108 -10.692 43.048 1.00 49.56 90 LYS A C 1
ATOM 731 O O . LYS A 1 90 ? -42.039 -10.535 43.871 1.00 49.56 90 LYS A O 1
#

Secondary structure (DSSP, 8-state):
---TT------TTHHHHGGGG-GGG-HHHHHHTSSTTHHHHHHHHHHHHHHHHHH-TT-HHHHHHHHHHHHHHHHHHHHHHHHH------

Foldseek 3Di:
DDDPPDDPDDDPCCVVCVVCVPPCNDPVVCVVPVDVCPVVVVVVVVVVVVVCVVPPCPDPVNVVVVVVVVVVVVVVVVVVCVVVVVPDDD

Sequence (90 aa):
MGAPNETIYRDPWAKREAWRRHPVFSRRTQIKNMFPGFGLALIAFSGYVAWDNL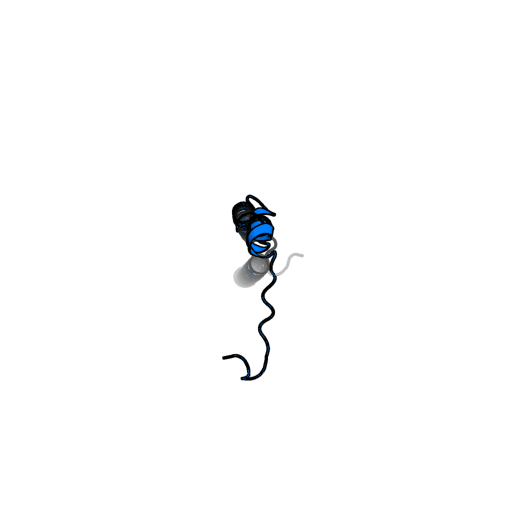SSPNSKTIQELRKQSEEQIKHKDSLLGWVTGQGDKK

Radius of gyration: 35.42 Å; chains: 1; bounding box: 70×30×93 Å